Protein AF-A0A0L7MGT7-F1 (afdb_monomer)

pLDDT: mean 77.9, std 13.46, range [41.94, 92.94]

Foldseek 3Di:
DDDDDDDDLDDPQPQPDDDPPDDDDPPDWDWDAGPGNRDIDIGDDLVRPPVNVPDPPPCPPPPDDPPLDFDDPVVLVVDDLVQWADPDCQADDVPRPDHRSRSRVPDPPTDGHDDDPDD

Structure (mmCIF, N/CA/C/O backbone):
data_AF-A0A0L7MGT7-F1
#
_entry.id   AF-A0A0L7MGT7-F1
#
loop_
_atom_site.group_PDB
_atom_site.id
_atom_site.type_symbol
_atom_site.label_atom_id
_atom_site.label_alt_id
_atom_site.label_comp_id
_atom_site.label_asym_id
_atom_site.label_entity_id
_atom_site.label_seq_id
_atom_site.pdbx_PDB_ins_code
_atom_site.Cartn_x
_atom_site.Cartn_y
_atom_site.Cartn_z
_atom_site.occupancy
_atom_site.B_iso_or_equiv
_atom_site.auth_seq_id
_atom_site.auth_comp_id
_atom_site.auth_asym_id
_atom_site.auth_atom_id
_atom_site.pdbx_PDB_model_num
ATOM 1 N N . MET A 1 1 ? -15.448 -18.973 51.975 1.00 49.75 1 MET A N 1
ATOM 2 C CA . MET A 1 1 ? -15.358 -17.580 51.488 1.00 49.75 1 MET A CA 1
ATOM 3 C C . MET A 1 1 ? -15.084 -17.651 49.998 1.00 49.75 1 MET A C 1
ATOM 5 O O . MET A 1 1 ? -14.237 -18.449 49.618 1.00 49.75 1 MET A O 1
ATOM 9 N N . PHE A 1 2 ? -15.832 -16.918 49.176 1.00 67.12 2 PHE A N 1
ATOM 10 C CA . PHE A 1 2 ? -15.650 -16.893 47.721 1.00 67.12 2 PHE A CA 1
ATOM 11 C C . PHE A 1 2 ? -14.908 -15.610 47.330 1.00 67.12 2 PHE A C 1
ATOM 13 O O . PHE A 1 2 ? -15.105 -14.579 47.967 1.00 67.12 2 PHE A O 1
ATOM 20 N N . PHE A 1 3 ? -14.028 -15.705 46.336 1.00 71.38 3 PHE A 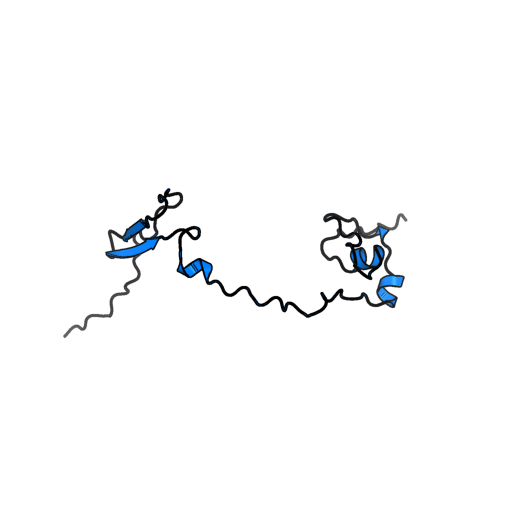N 1
ATOM 21 C CA . PHE A 1 3 ? -13.260 -14.592 45.775 1.00 71.38 3 PHE A CA 1
ATOM 22 C C . PHE A 1 3 ? -13.755 -14.340 44.348 1.00 71.38 3 PHE A C 1
ATOM 24 O O . PHE A 1 3 ? -13.961 -15.295 43.595 1.00 71.38 3 PHE A O 1
ATOM 31 N N . ASP A 1 4 ? -13.952 -13.072 43.993 1.00 78.25 4 ASP A N 1
ATOM 32 C CA . ASP A 1 4 ? -14.376 -12.670 42.655 1.00 78.25 4 ASP A CA 1
ATOM 33 C C . ASP A 1 4 ? -13.211 -12.772 41.666 1.00 78.25 4 ASP A C 1
ATOM 35 O O . ASP A 1 4 ? -12.179 -12.118 41.829 1.00 78.25 4 ASP A O 1
ATOM 39 N N . LEU A 1 5 ? -13.380 -13.573 40.610 1.00 72.44 5 LEU A N 1
ATOM 40 C CA . LEU A 1 5 ? -12.408 -13.628 39.521 1.00 72.44 5 LEU A CA 1
ATOM 41 C C . LEU A 1 5 ? -12.432 -12.321 38.710 1.00 72.44 5 LEU A C 1
ATOM 43 O O . LEU A 1 5 ? -13.499 -11.726 38.528 1.00 72.44 5 LEU A O 1
ATOM 47 N N . PRO A 1 6 ? -11.282 -11.881 38.165 1.00 69.38 6 PRO A N 1
ATOM 48 C CA . PRO A 1 6 ? -11.251 -10.763 37.234 1.00 69.38 6 PRO A CA 1
ATOM 49 C C . PRO A 1 6 ? -12.120 -11.098 36.019 1.00 69.38 6 PRO A C 1
AT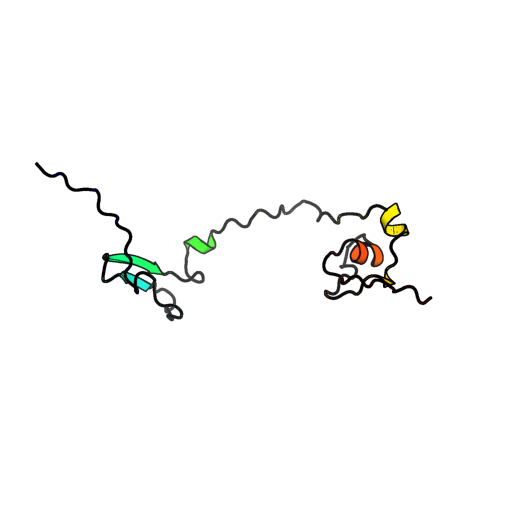OM 51 O O . PRO A 1 6 ? -11.797 -11.987 35.235 1.00 69.38 6 PRO A O 1
ATOM 54 N N . SER A 1 7 ? -13.246 -10.397 35.890 1.00 66.94 7 SER A N 1
ATOM 55 C CA . SER A 1 7 ? -14.147 -10.563 34.754 1.00 66.94 7 SER A CA 1
ATOM 56 C C . SER A 1 7 ? -13.465 -10.047 33.491 1.00 66.94 7 SER A C 1
ATOM 58 O O . SER A 1 7 ? -12.957 -8.918 33.465 1.00 66.94 7 SER A O 1
ATOM 60 N N . ASP A 1 8 ? -13.426 -10.888 32.462 1.00 67.00 8 ASP A N 1
ATOM 61 C CA . ASP A 1 8 ? -12.867 -10.532 31.168 1.00 67.00 8 ASP A CA 1
ATOM 62 C C . ASP A 1 8 ? -13.682 -9.365 30.584 1.00 67.00 8 ASP A C 1
ATOM 64 O O . ASP A 1 8 ? -14.902 -9.433 30.441 1.00 67.00 8 ASP A O 1
ATOM 68 N N . LYS A 1 9 ? -13.016 -8.239 30.309 1.00 68.75 9 LYS A N 1
ATOM 69 C CA . LYS A 1 9 ? -13.664 -7.015 29.802 1.00 68.75 9 LYS A CA 1
ATOM 70 C C . LYS A 1 9 ? -13.906 -7.076 28.292 1.00 68.75 9 LYS A C 1
ATOM 72 O O . LYS A 1 9 ? -14.276 -6.065 27.690 1.00 68.75 9 LYS A O 1
ATOM 77 N N . THR A 1 10 ? -13.667 -8.228 27.668 1.00 75.38 10 THR A N 1
ATOM 78 C CA . THR A 1 10 ? -13.932 -8.452 26.250 1.00 75.38 10 THR A CA 1
ATOM 79 C C . THR A 1 10 ? -15.434 -8.448 25.988 1.00 75.38 10 THR A C 1
ATOM 81 O O . THR A 1 10 ? -16.186 -9.358 26.326 1.00 75.38 10 THR A O 1
ATOM 84 N N . CYS A 1 11 ? -15.898 -7.359 25.384 1.00 77.88 11 CYS A N 1
ATOM 85 C CA . CYS A 1 11 ? -17.286 -7.231 24.988 1.00 77.88 11 CYS A CA 1
ATOM 86 C C . CYS A 1 11 ? -17.530 -7.970 23.673 1.00 77.88 11 CYS A C 1
ATOM 88 O O . CYS A 1 11 ? -16.898 -7.669 22.665 1.00 77.88 11 CYS A O 1
ATOM 90 N N . ILE A 1 12 ? -18.498 -8.884 23.683 1.00 82.06 12 ILE A N 1
ATOM 91 C CA . ILE A 1 12 ? -18.964 -9.620 22.500 1.00 82.06 12 ILE A CA 1
ATOM 92 C C . ILE A 1 12 ? -20.214 -8.992 21.858 1.00 82.06 12 ILE A C 1
ATOM 94 O O . ILE A 1 12 ? -20.898 -9.640 21.070 1.00 82.06 12 ILE A O 1
ATOM 98 N N . HIS A 1 13 ? -20.572 -7.755 22.228 1.00 80.00 13 HIS A N 1
ATOM 99 C CA . HIS A 1 13 ? -21.779 -7.110 21.708 1.00 80.00 13 HIS A CA 1
ATOM 100 C C . HIS A 1 13 ? -21.653 -6.878 20.188 1.00 80.00 13 HIS A C 1
ATOM 102 O O . HIS A 1 13 ? -20.633 -6.340 19.759 1.00 80.00 13 HIS A O 1
ATOM 108 N N . PRO A 1 14 ? -22.671 -7.203 19.368 1.00 81.38 14 PRO A N 1
ATOM 109 C CA . PRO A 1 14 ? -22.588 -7.073 17.908 1.00 81.38 14 PRO A CA 1
ATOM 110 C C . PRO A 1 14 ? -22.239 -5.656 17.426 1.00 81.38 14 PRO A C 1
ATOM 112 O O . PRO A 1 14 ? -21.484 -5.482 16.478 1.00 81.38 14 PRO A O 1
ATOM 115 N N . GLU A 1 15 ? -22.734 -4.632 18.124 1.00 82.75 15 GLU A N 1
ATOM 11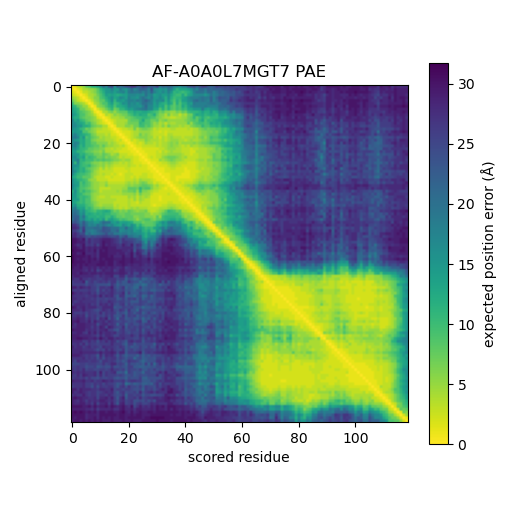6 C CA . GLU A 1 15 ? -22.467 -3.211 17.833 1.00 82.75 15 GLU A CA 1
ATOM 117 C C . GLU A 1 15 ? -21.234 -2.660 18.579 1.00 82.75 15 GLU A C 1
ATOM 119 O O . GLU A 1 15 ? -21.201 -1.505 19.010 1.00 82.75 15 GLU A O 1
ATOM 124 N N . HIS A 1 16 ? -20.209 -3.487 18.794 1.00 83.19 16 HIS A N 1
ATOM 125 C CA . HIS A 1 16 ? -18.967 -3.044 19.435 1.00 83.19 16 HIS A CA 1
ATOM 126 C C . HIS A 1 16 ? -18.121 -2.132 18.529 1.00 83.19 16 HIS A C 1
ATOM 128 O O . HIS A 1 16 ? -17.344 -1.304 19.021 1.00 83.19 16 HIS A O 1
ATOM 134 N N . ASP A 1 17 ? -18.264 -2.266 17.211 1.00 85.31 17 ASP A N 1
ATOM 135 C CA . ASP A 1 17 ? -17.581 -1.439 16.221 1.00 85.31 17 ASP A CA 1
ATOM 136 C C . ASP A 1 17 ? -18.489 -0.340 15.646 1.00 85.31 17 ASP A C 1
ATOM 138 O O . ASP A 1 17 ? -19.701 -0.534 15.542 1.00 85.31 17 ASP A O 1
ATOM 142 N N . PRO A 1 18 ? -17.921 0.830 15.289 1.00 86.81 18 PRO A N 1
ATOM 143 C CA . PRO A 1 18 ? -18.676 1.909 14.664 1.00 86.81 18 PRO A CA 1
ATOM 144 C C . PRO A 1 18 ? -19.272 1.486 13.309 1.00 86.81 18 PRO A C 1
ATOM 146 O O . PRO A 1 18 ? -18.611 0.759 12.561 1.00 86.81 18 PRO A O 1
ATOM 149 N N . PRO A 1 19 ? -20.455 2.000 12.924 1.00 88.19 19 PRO A N 1
ATOM 150 C CA . PRO A 1 19 ? -21.036 1.743 11.608 1.00 88.19 19 PRO A CA 1
ATOM 151 C C . PRO A 1 19 ? -20.124 2.185 10.455 1.00 88.19 19 PRO A C 1
ATOM 153 O O . PRO A 1 19 ? -19.590 3.298 10.443 1.00 88.19 19 PRO A O 1
ATOM 156 N N . THR A 1 20 ? -19.980 1.327 9.445 1.00 87.06 20 THR A N 1
ATOM 157 C CA . THR A 1 20 ? -19.230 1.634 8.219 1.00 87.06 20 THR A CA 1
ATOM 158 C C . THR A 1 20 ? -20.047 2.515 7.272 1.00 87.06 20 THR A C 1
ATOM 160 O O . THR A 1 20 ? -21.261 2.366 7.183 1.00 87.06 20 THR A O 1
ATOM 163 N N . GLY A 1 21 ? -19.392 3.404 6.518 1.00 84.94 21 GLY A N 1
ATOM 164 C CA . GLY A 1 21 ? -20.064 4.255 5.522 1.00 84.94 21 GLY A CA 1
ATOM 165 C C . GLY A 1 21 ? -20.780 5.484 6.096 1.00 84.94 21 GLY A C 1
ATOM 166 O O . GLY A 1 21 ? -21.505 6.165 5.376 1.00 84.94 21 GLY A O 1
ATOM 167 N N . LEU A 1 22 ? -20.569 5.798 7.377 1.00 87.12 22 LEU A N 1
ATOM 168 C CA . LEU A 1 22 ? -21.089 7.013 7.995 1.00 87.12 22 LEU A CA 1
ATOM 169 C C . LEU A 1 22 ? -20.434 8.263 7.381 1.00 87.12 22 LEU A C 1
ATOM 171 O O . LEU A 1 22 ? -19.217 8.445 7.460 1.00 87.12 22 LEU A O 1
ATOM 175 N N . TYR A 1 23 ? -21.244 9.161 6.819 1.00 87.81 23 TYR A N 1
ATOM 176 C CA . TYR A 1 23 ? -20.778 10.485 6.412 1.00 87.81 23 TYR A CA 1
ATOM 177 C C . TYR A 1 23 ? -20.583 11.376 7.645 1.00 87.81 23 TYR A C 1
ATOM 179 O O . TYR A 1 23 ? -21.548 11.727 8.325 1.00 87.81 23 TYR A O 1
ATOM 187 N N . ILE A 1 24 ? -19.333 11.760 7.921 1.00 88.81 24 ILE A N 1
ATOM 188 C CA . ILE A 1 24 ? -18.991 12.697 8.995 1.00 88.81 24 ILE A CA 1
ATOM 189 C C . ILE A 1 24 ? -18.659 14.060 8.361 1.00 88.81 24 ILE A C 1
ATOM 191 O O . ILE A 1 24 ? -17.661 14.150 7.638 1.00 88.81 24 ILE A O 1
ATOM 195 N N . PRO A 1 25 ? -19.466 15.112 8.609 1.00 85.88 25 PRO A N 1
ATOM 196 C CA . PRO A 1 25 ? -19.238 16.446 8.059 1.00 85.88 25 PRO A CA 1
ATOM 197 C C . PRO A 1 25 ? -17.849 17.014 8.398 1.00 85.88 25 PRO A C 1
ATOM 199 O O . PRO A 1 25 ? -17.271 16.668 9.435 1.00 85.88 25 PRO A O 1
ATOM 202 N N . PRO A 1 26 ? -17.312 17.931 7.572 1.00 81.81 26 PRO A N 1
ATOM 203 C CA . PRO A 1 26 ? -16.019 18.554 7.832 1.00 81.81 26 PRO A CA 1
ATOM 204 C C . PRO A 1 26 ? -16.009 19.283 9.184 1.00 81.81 26 PRO A C 1
ATOM 206 O O . PRO A 1 26 ? -16.962 19.969 9.550 1.00 81.81 26 PRO A O 1
ATOM 209 N N . GLY A 1 27 ? -14.920 19.124 9.940 1.00 82.62 27 GLY A N 1
ATOM 210 C CA . GLY A 1 27 ? -14.758 19.733 11.266 1.00 82.62 27 GLY A CA 1
ATOM 211 C C . GLY A 1 27 ? -15.541 19.050 12.395 1.00 82.62 27 GLY A C 1
ATOM 212 O O . GLY A 1 27 ? -15.515 19.533 13.527 1.00 82.62 27 GLY A O 1
ATOM 213 N N . LYS A 1 28 ? -16.229 17.936 12.122 1.00 85.00 28 LYS A N 1
ATOM 214 C CA . LYS A 1 28 ? -16.878 17.096 13.138 1.00 85.00 28 LYS A CA 1
ATOM 215 C C . LYS A 1 28 ? -16.174 15.744 13.229 1.00 85.00 28 LYS A C 1
ATOM 217 O O . LYS A 1 28 ? -15.606 15.282 12.251 1.00 85.00 28 LYS A O 1
ATOM 222 N N . GLY A 1 29 ? -16.227 15.126 14.405 1.00 88.19 29 GLY A N 1
ATOM 223 C CA . GLY A 1 29 ? -15.867 13.726 14.630 1.00 88.19 29 GLY A CA 1
ATOM 224 C C . GLY A 1 29 ? -17.101 12.944 15.071 1.00 88.19 29 GLY A C 1
ATOM 225 O O . GLY A 1 29 ? -18.080 13.540 15.530 1.00 88.19 29 GLY A O 1
ATOM 226 N N . TYR A 1 30 ? -17.065 11.624 14.933 1.00 90.81 30 TYR A N 1
ATOM 227 C CA . TYR A 1 30 ? -18.139 10.748 15.397 1.00 90.81 30 TYR A CA 1
ATOM 228 C C . TYR A 1 30 ? -17.693 9.977 16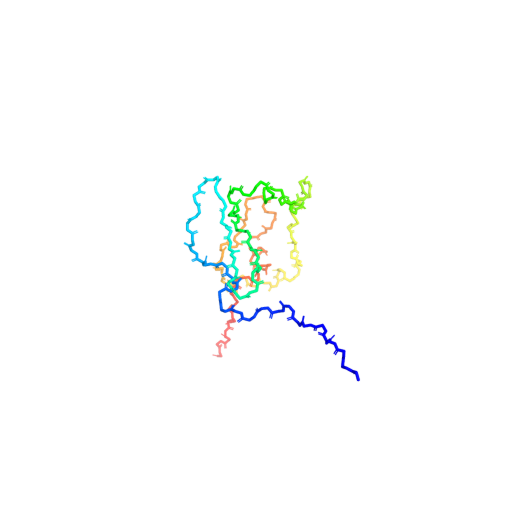.635 1.00 90.81 30 TYR A C 1
ATOM 230 O O . TYR A 1 30 ? -16.602 9.421 16.652 1.00 90.81 30 TYR A O 1
ATOM 238 N N . ARG A 1 31 ? -18.535 9.927 17.668 1.00 92.25 31 ARG A N 1
ATOM 239 C CA . ARG A 1 31 ? -18.276 9.147 18.879 1.00 92.25 31 ARG A CA 1
ATOM 240 C C . ARG A 1 31 ? -19.230 7.966 18.928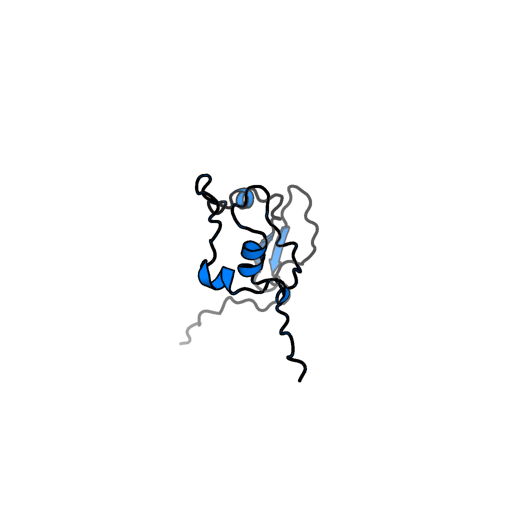 1.00 92.25 31 ARG A C 1
ATOM 242 O O . ARG A 1 31 ? -20.430 8.154 19.110 1.00 92.25 31 ARG A O 1
ATOM 249 N N . HIS A 1 32 ? -18.680 6.766 18.801 1.00 91.12 32 HIS A N 1
ATOM 250 C CA . HIS A 1 32 ? -19.412 5.517 18.973 1.00 91.12 32 HIS A CA 1
ATOM 251 C C . HIS A 1 32 ? -19.370 5.081 20.436 1.00 91.12 32 HIS A C 1
ATOM 253 O O . HIS A 1 32 ? -18.303 5.109 21.053 1.00 91.12 32 HIS A O 1
ATOM 259 N N . VAL A 1 33 ? -20.508 4.657 20.985 1.00 90.75 33 VAL A N 1
ATOM 260 C CA . VAL A 1 33 ? -20.603 4.095 22.339 1.00 90.75 33 VAL A CA 1
ATOM 261 C C . VAL A 1 33 ? -21.292 2.743 22.243 1.00 90.75 33 VAL A C 1
ATOM 263 O O . VAL A 1 33 ? -22.446 2.667 21.832 1.00 90.75 33 VAL A O 1
ATOM 266 N N . CYS A 1 34 ? -20.598 1.679 22.643 1.00 88.94 34 CYS A N 1
ATOM 267 C CA . CYS A 1 34 ? -21.193 0.346 22.669 1.00 88.94 34 CYS A CA 1
ATOM 268 C C . CYS A 1 34 ? -22.280 0.269 23.763 1.00 88.94 34 CYS A C 1
ATOM 270 O O . CYS A 1 34 ? -21.974 0.555 24.926 1.00 88.94 34 CYS A O 1
ATOM 272 N N . PRO A 1 35 ? -23.515 -0.167 23.458 1.00 86.44 35 PRO A N 1
ATOM 273 C CA . PRO A 1 35 ? -24.587 -0.258 24.453 1.00 86.44 35 PRO A CA 1
ATOM 274 C C . PRO A 1 35 ? -24.345 -1.358 25.503 1.00 86.44 35 PRO A C 1
ATOM 276 O O . PRO A 1 35 ? -24.839 -1.247 26.622 1.00 86.44 35 PRO A O 1
ATOM 279 N N . GLY A 1 36 ? -23.549 -2.387 25.180 1.00 83.94 36 GLY A N 1
ATOM 280 C CA . GLY A 1 36 ? -23.213 -3.479 26.099 1.00 83.94 36 GLY A CA 1
ATOM 281 C C . GLY A 1 36 ? -22.125 -3.116 27.116 1.00 83.94 36 GLY A C 1
ATOM 282 O O . GLY A 1 36 ? -22.351 -3.168 28.322 1.00 83.94 36 GLY A O 1
ATOM 283 N N . CYS A 1 37 ? -20.931 -2.741 26.646 1.00 85.75 37 CYS A N 1
ATOM 284 C CA . CYS A 1 37 ? -19.775 -2.480 27.519 1.00 85.75 37 CYS A CA 1
ATOM 285 C C . CYS A 1 37 ? -19.517 -1.006 27.830 1.00 85.75 37 CYS A C 1
ATOM 287 O O . CYS A 1 37 ? -18.645 -0.711 28.646 1.00 85.75 37 CYS A O 1
ATOM 289 N N . LYS A 1 38 ? -20.233 -0.078 27.182 1.00 85.12 38 LYS A N 1
ATOM 290 C CA . LYS A 1 38 ? -20.016 1.375 27.300 1.00 85.12 38 LYS A CA 1
ATOM 291 C C . LYS A 1 38 ? -18.626 1.838 26.845 1.00 85.12 38 LYS A C 1
ATOM 293 O O . LYS A 1 38 ? -18.234 2.967 27.130 1.00 85.12 38 LYS A O 1
ATOM 298 N N . THR A 1 39 ? -17.885 1.002 26.115 1.00 86.06 39 THR A N 1
ATOM 299 C CA . THR A 1 39 ? -16.628 1.406 25.479 1.00 86.06 39 THR A CA 1
ATOM 300 C C . THR A 1 39 ? -16.903 2.501 24.457 1.00 86.06 39 THR A C 1
ATOM 302 O O . THR A 1 39 ? -17.799 2.374 23.620 1.00 86.06 39 THR A O 1
ATOM 305 N N . VAL A 1 40 ? -16.109 3.568 24.533 1.00 89.25 40 VAL A N 1
ATOM 306 C CA . VAL A 1 40 ? -16.193 4.732 23.652 1.00 89.25 40 VAL A CA 1
ATOM 307 C C . VAL A 1 40 ? -15.101 4.633 22.590 1.00 89.25 40 VAL A C 1
ATOM 309 O O . VAL A 1 40 ? -13.932 4.447 22.927 1.00 89.25 40 VAL A O 1
ATOM 312 N N . LYS A 1 41 ? -15.474 4.759 21.314 1.00 87.94 41 LYS A N 1
ATOM 313 C CA . LYS A 1 41 ? -14.550 4.823 20.171 1.00 87.94 41 LYS A CA 1
ATOM 314 C C . LYS A 1 41 ? -14.791 6.121 19.401 1.00 87.94 41 LYS A C 1
ATOM 316 O O . LYS A 1 41 ? -15.870 6.315 18.843 1.00 87.94 41 LYS A O 1
ATOM 321 N N . ASP A 1 42 ? -13.792 6.999 19.355 1.00 89.75 42 ASP A N 1
ATOM 322 C CA . ASP A 1 42 ? -13.846 8.227 18.558 1.00 89.75 42 ASP A CA 1
ATOM 323 C C . ASP A 1 42 ? -13.343 7.956 17.126 1.00 89.75 42 ASP A C 1
ATOM 325 O O . ASP A 1 42 ? -12.240 7.454 16.910 1.00 89.75 42 ASP A O 1
ATOM 329 N N . VAL A 1 43 ? -14.162 8.296 16.133 1.00 88.38 43 VAL A N 1
ATOM 330 C CA . VAL A 1 43 ? -13.896 8.140 14.701 1.00 88.38 43 VAL A CA 1
ATOM 331 C C . VAL A 1 43 ? -13.634 9.517 14.096 1.00 88.38 43 VAL A C 1
ATOM 333 O O . VAL A 1 43 ? -14.517 10.377 14.042 1.00 88.38 43 VAL A O 1
ATOM 336 N N . ILE A 1 44 ? -12.400 9.710 13.631 1.00 85.31 44 ILE A N 1
ATOM 337 C CA . ILE A 1 44 ? -11.905 10.941 13.007 1.00 85.31 44 ILE A CA 1
ATOM 338 C C . ILE A 1 44 ? -11.328 10.571 11.635 1.00 85.31 44 ILE A C 1
ATOM 340 O O . ILE A 1 44 ? -10.220 10.033 11.570 1.00 85.31 44 ILE A O 1
ATOM 344 N N . PRO A 1 45 ? -12.065 10.793 10.535 1.00 73.50 45 PRO A N 1
ATOM 345 C CA . PRO A 1 45 ? -11.544 10.618 9.201 1.00 73.50 45 PRO A CA 1
ATOM 346 C C . PRO A 1 45 ? -10.193 11.274 8.924 1.00 73.50 45 PRO A C 1
ATOM 348 O O . PRO A 1 45 ? -9.906 12.390 9.377 1.00 73.50 45 PRO A O 1
ATOM 351 N N . PRO A 1 46 ? -9.363 10.580 8.130 1.00 71.75 46 PRO A N 1
ATOM 352 C CA . PRO A 1 46 ? -7.978 10.956 7.903 1.00 71.75 46 PRO A CA 1
ATOM 353 C C . PRO A 1 46 ? -7.810 12.325 7.266 1.00 71.75 46 PRO A C 1
ATOM 355 O O . PRO A 1 46 ? -6.856 13.032 7.582 1.00 71.75 46 PRO A O 1
ATOM 358 N N . GLN A 1 47 ? -8.766 12.748 6.441 1.00 68.00 47 GLN A N 1
ATOM 359 C CA . GLN A 1 47 ? -8.743 14.056 5.792 1.00 68.00 47 GLN A CA 1
ATOM 360 C C . GLN A 1 47 ? -8.749 15.243 6.775 1.00 68.00 47 GLN A C 1
ATOM 362 O O . GLN A 1 47 ? -8.281 16.326 6.419 1.00 68.00 47 GLN A O 1
ATOM 367 N N . TYR A 1 48 ? -9.241 15.059 8.005 1.00 68.56 48 TYR A N 1
ATOM 368 C CA . TYR A 1 48 ? -9.314 16.117 9.018 1.00 68.56 48 TYR A CA 1
ATOM 369 C C . TYR A 1 48 ? -8.579 15.790 10.324 1.00 68.56 48 TYR A C 1
ATOM 371 O O . TYR A 1 48 ? -8.554 16.619 11.234 1.00 68.56 48 TYR A O 1
ATOM 379 N N . SER A 1 49 ? -7.952 14.617 10.432 1.00 65.81 49 SER A N 1
ATOM 380 C CA . SER A 1 49 ? -7.106 14.291 11.579 1.00 65.81 49 SER A CA 1
ATOM 381 C C . SER A 1 49 ? -5.816 15.115 11.532 1.00 65.81 49 SER A C 1
ATOM 383 O O . SER A 1 49 ? -4.931 14.875 10.708 1.00 65.81 49 SER A O 1
ATOM 385 N N . LEU A 1 50 ? -5.689 16.085 12.444 1.00 62.91 50 LEU A N 1
ATOM 386 C CA . LEU A 1 50 ? -4.456 16.864 12.623 1.00 62.91 50 LEU A CA 1
ATOM 387 C C . LEU A 1 50 ? -3.255 15.956 12.948 1.00 62.91 50 LEU A C 1
ATOM 389 O O . LEU A 1 50 ? -2.139 16.242 12.530 1.00 62.91 50 LEU A O 1
ATOM 393 N N . THR A 1 51 ? -3.493 14.831 13.628 1.00 58.53 51 THR A N 1
ATOM 394 C CA . THR A 1 51 ? -2.468 13.859 14.036 1.00 58.53 51 THR A CA 1
ATOM 395 C C . THR A 1 51 ? -2.013 12.954 12.887 1.00 58.53 51 THR A C 1
ATOM 397 O O . THR A 1 51 ? -0.842 12.597 12.820 1.00 58.53 51 THR A O 1
ATOM 400 N N . GLN A 1 52 ? -2.893 12.592 11.945 1.00 57.25 52 GLN A N 1
ATOM 401 C CA . GLN A 1 52 ? -2.521 11.712 10.822 1.00 57.25 52 GLN A CA 1
ATOM 402 C C . GLN A 1 52 ? -1.804 12.439 9.678 1.00 57.25 52 GLN A C 1
ATOM 404 O O . GLN A 1 52 ? -1.168 11.779 8.855 1.00 57.25 52 GLN A O 1
ATOM 409 N N . ARG A 1 53 ? -1.823 13.782 9.656 1.00 55.69 53 ARG A N 1
ATOM 410 C CA . ARG A 1 53 ? -0.911 14.576 8.810 1.00 55.69 53 ARG A CA 1
ATOM 411 C C . ARG A 1 53 ? 0.560 14.371 9.188 1.00 55.69 53 ARG A C 1
ATOM 413 O O . ARG A 1 53 ? 1.422 14.556 8.342 1.00 55.69 53 ARG A O 1
ATOM 420 N N . ALA A 1 54 ? 0.837 13.944 10.421 1.00 55.53 54 ALA A N 1
ATOM 421 C CA . ALA A 1 54 ? 2.179 13.694 10.936 1.00 55.53 54 ALA A CA 1
ATOM 422 C C . ALA A 1 54 ? 2.618 12.225 10.794 1.00 55.53 54 ALA A C 1
ATOM 424 O O . ALA A 1 54 ? 3.366 11.724 11.635 1.00 55.53 54 ALA A O 1
ATOM 425 N N . LYS A 1 55 ? 2.171 11.498 9.756 1.00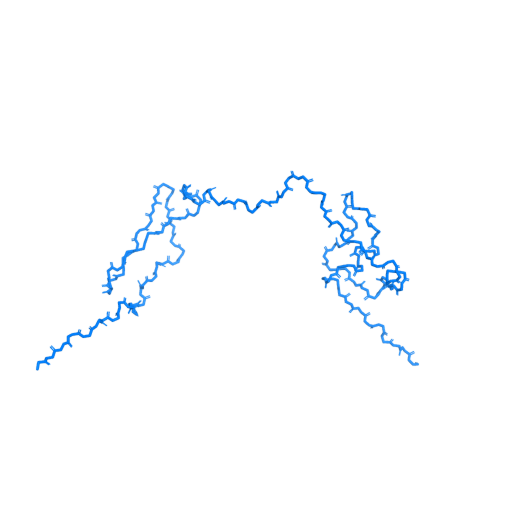 53.00 55 LYS A N 1
ATOM 426 C CA . LYS A 1 55 ? 2.859 10.243 9.424 1.00 53.00 55 LYS A CA 1
ATOM 427 C C . LYS A 1 55 ? 4.310 10.601 9.087 1.00 53.00 55 LYS A C 1
ATOM 429 O O . LYS A 1 55 ? 4.499 11.407 8.175 1.00 53.00 55 LYS A O 1
ATOM 434 N N . PRO A 1 56 ? 5.320 10.023 9.764 1.00 46.62 56 PRO A N 1
ATOM 435 C CA . PRO A 1 56 ? 6.672 10.105 9.253 1.00 46.62 56 PRO A CA 1
ATOM 436 C C . PRO A 1 56 ? 6.614 9.472 7.867 1.00 46.62 56 PRO A C 1
ATOM 438 O O . PRO A 1 56 ? 6.256 8.297 7.720 1.00 46.62 56 PRO A O 1
ATOM 441 N N . GLN A 1 57 ? 6.874 10.267 6.831 1.00 50.91 57 GLN A N 1
ATOM 442 C CA . GLN A 1 57 ? 7.252 9.687 5.557 1.00 50.91 57 GLN A CA 1
ATOM 443 C C . GLN A 1 57 ? 8.417 8.764 5.901 1.00 50.91 57 GLN A C 1
ATOM 445 O O . GLN A 1 57 ? 9.379 9.212 6.525 1.00 50.91 57 GLN A O 1
ATOM 450 N N . LYS A 1 58 ? 8.302 7.463 5.597 1.00 49.75 58 LYS A N 1
ATOM 451 C CA . LYS A 1 58 ? 9.502 6.629 5.553 1.00 49.75 58 LYS A CA 1
ATOM 452 C C . LYS A 1 58 ? 10.480 7.413 4.700 1.00 49.75 58 LYS A C 1
ATOM 454 O O . LYS A 1 58 ? 10.133 7.761 3.573 1.00 49.75 58 LYS A O 1
ATOM 459 N N . GLU A 1 59 ? 11.605 7.754 5.303 1.00 53.03 59 GLU A N 1
ATOM 460 C CA . GLU A 1 59 ? 12.684 8.506 4.699 1.00 53.03 59 GLU A CA 1
ATOM 461 C C . GLU A 1 59 ? 13.142 7.721 3.470 1.00 53.03 59 GLU A C 1
ATOM 463 O O . GLU A 1 59 ? 13.936 6.790 3.545 1.00 53.03 59 GLU A O 1
ATOM 468 N N . GLN A 1 60 ? 12.526 8.017 2.329 1.00 54.53 60 GLN A N 1
ATOM 469 C CA . GLN A 1 60 ? 13.166 7.826 1.049 1.00 54.53 60 GLN A CA 1
ATOM 470 C C . GLN A 1 60 ? 14.274 8.863 1.082 1.00 54.53 60 GLN A C 1
ATOM 472 O O . GLN A 1 60 ? 13.993 10.063 1.044 1.00 54.53 60 GLN A O 1
ATOM 477 N N . SER A 1 61 ? 15.500 8.398 1.318 1.00 54.31 61 SER A N 1
ATOM 478 C CA . SER A 1 61 ? 16.677 9.244 1.374 1.00 54.31 61 SER A CA 1
ATOM 479 C C . SER A 1 61 ? 16.732 10.051 0.082 1.00 54.31 61 SER A C 1
ATOM 481 O O . SER A 1 61 ? 16.974 9.536 -1.009 1.00 54.31 61 SER A O 1
ATOM 483 N N . ASN A 1 62 ? 16.437 11.344 0.196 1.00 56.09 62 ASN A N 1
ATOM 484 C CA . ASN A 1 62 ? 16.658 12.298 -0.875 1.00 56.09 62 ASN A CA 1
ATOM 485 C C . ASN A 1 62 ? 18.176 12.455 -1.012 1.00 56.09 62 ASN A C 1
ATOM 487 O O . ASN A 1 62 ? 18.766 13.331 -0.385 1.00 56.09 62 ASN A O 1
ATOM 491 N N . GLY A 1 63 ? 18.815 11.560 -1.763 1.00 53.59 63 GLY A N 1
ATOM 492 C CA . GLY A 1 63 ? 20.257 11.621 -1.991 1.00 53.59 63 GLY A CA 1
ATOM 493 C C . GLY A 1 63 ? 20.900 10.338 -2.501 1.00 53.59 63 GLY A C 1
ATOM 494 O O . GLY A 1 63 ? 21.946 10.426 -3.139 1.00 53.59 63 GLY A O 1
ATOM 495 N N . ASP A 1 64 ? 20.291 9.170 -2.288 1.00 53.72 64 ASP A N 1
ATOM 496 C CA . ASP A 1 64 ? 20.848 7.934 -2.834 1.00 53.72 64 ASP A CA 1
ATOM 497 C C . ASP A 1 64 ? 20.404 7.759 -4.293 1.00 53.72 64 ASP A C 1
ATOM 499 O O . ASP A 1 64 ? 19.208 7.874 -4.591 1.00 53.72 64 ASP A O 1
ATOM 503 N N . PRO A 1 65 ? 21.328 7.490 -5.235 1.00 64.38 65 PRO A N 1
ATOM 504 C CA . PRO A 1 65 ? 20.937 7.137 -6.588 1.00 64.38 65 PRO A CA 1
ATOM 505 C C . PRO A 1 65 ? 20.026 5.914 -6.517 1.00 64.38 65 PRO A C 1
ATOM 507 O O . PRO A 1 65 ? 20.374 4.927 -5.869 1.00 64.38 65 PRO A O 1
ATOM 510 N N . VAL A 1 66 ? 18.863 5.988 -7.178 1.00 64.25 66 VAL A N 1
ATOM 511 C CA . VAL A 1 66 ? 17.949 4.848 -7.318 1.00 64.25 66 VAL A CA 1
ATOM 512 C C . VAL A 1 66 ? 18.799 3.654 -7.750 1.00 64.25 66 VAL A C 1
ATOM 514 O O . VAL A 1 66 ? 19.412 3.720 -8.821 1.00 64.25 66 VAL A O 1
ATOM 517 N N . PRO A 1 67 ? 18.918 2.595 -6.928 1.00 72.19 67 PRO A N 1
ATOM 518 C CA . PRO A 1 67 ? 19.723 1.456 -7.303 1.00 72.19 67 PRO A CA 1
ATOM 519 C C . PRO A 1 67 ? 19.015 0.818 -8.488 1.00 72.19 67 PRO A C 1
ATOM 521 O O . PRO A 1 67 ? 17.946 0.233 -8.342 1.00 72.19 67 PRO A O 1
ATOM 524 N N . TRP A 1 68 ? 19.586 0.985 -9.675 1.00 76.69 68 TRP A N 1
ATOM 525 C CA . TRP A 1 68 ? 19.218 0.226 -10.857 1.00 76.69 68 TRP A CA 1
ATOM 526 C C . TRP A 1 68 ? 19.980 -1.096 -10.763 1.00 76.69 68 TRP A C 1
ATOM 528 O O . TRP A 1 68 ? 21.143 -1.136 -11.181 1.00 76.69 68 TRP A O 1
ATOM 538 N N . PRO A 1 69 ? 19.408 -2.161 -10.154 1.00 83.00 69 PRO A N 1
ATOM 539 C CA . PRO A 1 69 ? 20.119 -3.420 -10.021 1.00 83.00 69 PRO A CA 1
ATOM 540 C C . PRO A 1 69 ? 20.518 -3.887 -11.416 1.00 83.00 69 PRO A C 1
ATOM 542 O O . PRO A 1 69 ? 19.701 -3.904 -12.340 1.00 83.00 69 PRO A O 1
ATOM 545 N N . ARG A 1 70 ? 21.798 -4.206 -11.566 1.00 89.56 70 ARG A N 1
ATOM 546 C CA . ARG A 1 70 ? 22.365 -4.707 -12.813 1.00 89.56 70 ARG A CA 1
ATOM 547 C C . ARG A 1 70 ? 22.181 -6.215 -12.854 1.00 89.56 70 ARG A C 1
ATOM 549 O O . ARG A 1 70 ? 22.347 -6.885 -11.833 1.00 89.56 70 ARG A O 1
ATOM 556 N N . ALA A 1 71 ? 21.839 -6.742 -14.021 1.00 89.31 71 ALA A N 1
ATOM 557 C CA . ALA A 1 71 ? 21.816 -8.184 -14.213 1.00 89.31 71 ALA A CA 1
ATOM 558 C C . ALA A 1 71 ? 23.244 -8.746 -14.237 1.00 89.31 71 ALA A C 1
ATOM 560 O O . ALA A 1 71 ? 24.189 -8.053 -14.620 1.00 89.31 71 ALA A O 1
ATOM 561 N N . ASP A 1 72 ? 23.390 -10.024 -13.885 1.00 91.69 72 ASP A N 1
ATOM 562 C CA . ASP A 1 72 ? 24.621 -10.753 -14.179 1.00 91.69 72 ASP A CA 1
ATOM 563 C C . ASP A 1 72 ? 24.849 -10.769 -15.707 1.00 91.69 72 ASP A C 1
ATOM 565 O O . ASP A 1 72 ? 23.969 -11.231 -16.443 1.00 91.69 72 ASP A O 1
ATOM 569 N N . PRO A 1 73 ? 25.997 -10.279 -16.218 1.00 91.00 73 PRO A N 1
ATOM 570 C CA . PRO A 1 73 ? 26.223 -10.139 -17.656 1.00 91.00 73 PRO A CA 1
ATOM 571 C C . PRO A 1 73 ? 26.135 -11.463 -18.415 1.00 91.00 73 PRO A C 1
ATOM 573 O O . PRO A 1 73 ? 25.693 -11.496 -19.563 1.00 91.00 73 PRO A O 1
ATOM 576 N N . LYS A 1 74 ? 26.544 -12.565 -17.778 1.00 92.94 74 LYS A N 1
ATOM 577 C CA . LYS A 1 74 ? 26.539 -13.891 -18.396 1.00 92.94 74 LYS A CA 1
ATOM 578 C C . LYS A 1 74 ? 25.118 -14.445 -18.491 1.00 92.94 74 LYS A C 1
ATOM 580 O O . LYS A 1 74 ? 24.741 -14.951 -19.546 1.00 92.94 74 LYS A O 1
ATOM 585 N N . ALA A 1 75 ? 24.324 -14.315 -17.430 1.00 89.88 75 ALA A N 1
ATOM 586 C CA . ALA A 1 75 ? 22.912 -14.690 -17.445 1.00 89.88 75 ALA A CA 1
ATOM 587 C C . ALA A 1 75 ? 22.101 -13.831 -18.429 1.00 89.88 75 ALA A C 1
ATOM 589 O O . ALA A 1 75 ? 21.252 -14.363 -19.143 1.00 89.88 75 ALA A O 1
ATOM 590 N N . LEU A 1 76 ? 22.406 -12.532 -18.520 1.00 90.75 76 LEU A N 1
ATOM 591 C CA . LEU A 1 76 ? 21.785 -11.631 -19.490 1.00 90.75 76 LEU A CA 1
ATOM 592 C C . LEU A 1 76 ? 22.138 -12.007 -20.937 1.00 90.75 76 LEU A C 1
ATOM 594 O O . LEU A 1 76 ? 21.263 -11.988 -21.795 1.00 90.75 76 LEU A O 1
ATOM 598 N N . ALA A 1 77 ? 23.388 -12.386 -21.215 1.00 91.19 77 ALA A N 1
ATOM 599 C CA . ALA A 1 77 ? 23.795 -12.847 -22.544 1.00 91.19 77 ALA A CA 1
ATOM 600 C C . ALA A 1 77 ? 23.124 -14.174 -22.951 1.00 91.19 77 ALA A C 1
ATOM 602 O O . ALA A 1 77 ? 22.912 -14.418 -24.135 1.00 91.19 77 ALA A O 1
ATOM 603 N N . ALA A 1 78 ? 22.784 -15.024 -21.977 1.00 90.94 78 ALA A N 1
ATOM 604 C CA . ALA A 1 78 ? 22.075 -16.285 -22.199 1.00 90.94 78 ALA A CA 1
ATOM 605 C C . ALA A 1 78 ? 20.541 -16.133 -22.263 1.00 90.94 78 ALA A C 1
ATOM 607 O O . ALA A 1 78 ? 19.841 -17.095 -22.582 1.00 90.94 78 ALA A O 1
ATOM 608 N N . PHE A 1 79 ? 20.002 -14.958 -21.933 1.00 89.00 79 PHE A N 1
ATOM 609 C CA . PHE A 1 79 ? 18.565 -14.717 -21.885 1.00 89.00 79 PHE A CA 1
ATOM 610 C C . PHE A 1 79 ? 17.976 -14.527 -23.292 1.00 89.00 79 PHE A C 1
ATOM 612 O O . PHE A 1 79 ? 18.340 -13.591 -23.998 1.00 89.00 79 PHE A O 1
ATOM 619 N N . ASP A 1 80 ? 17.010 -15.372 -23.676 1.00 89.50 80 ASP A N 1
ATOM 620 C CA . ASP A 1 80 ? 16.184 -15.161 -24.875 1.00 89.50 80 ASP A CA 1
ATOM 621 C C . ASP A 1 80 ? 14.999 -14.234 -24.526 1.00 89.50 80 ASP A C 1
ATOM 623 O O . ASP A 1 80 ? 14.051 -14.680 -23.864 1.00 89.50 80 ASP A O 1
ATOM 627 N N . PRO A 1 81 ? 14.980 -12.964 -24.979 1.00 87.06 81 PRO A N 1
ATOM 628 C CA . PRO A 1 81 ? 13.891 -12.040 -24.685 1.00 87.06 81 PRO A CA 1
ATOM 629 C C . PRO A 1 81 ? 12.547 -12.483 -25.271 1.00 87.06 81 PRO A C 1
ATOM 631 O O . PRO A 1 81 ? 11.517 -11.995 -24.799 1.00 87.06 81 PRO A O 1
ATOM 634 N N . ALA A 1 82 ? 12.511 -13.399 -26.246 1.00 86.56 82 ALA A N 1
ATOM 635 C CA . ALA A 1 82 ? 11.265 -13.960 -26.767 1.00 86.56 82 ALA A CA 1
ATOM 636 C C . ALA A 1 82 ? 10.580 -14.914 -25.770 1.00 86.56 82 ALA A C 1
ATOM 638 O O . ALA A 1 82 ? 9.380 -15.145 -25.879 1.00 86.56 82 ALA A O 1
ATOM 639 N N . THR A 1 83 ? 11.311 -15.429 -24.774 1.00 87.31 83 THR A N 1
ATOM 640 C CA . THR A 1 83 ? 10.748 -16.291 -23.714 1.00 87.31 83 THR A CA 1
ATOM 641 C C . THR A 1 83 ? 9.999 -15.509 -22.642 1.00 87.31 83 THR A C 1
ATOM 643 O O . THR A 1 83 ? 9.401 -16.109 -21.756 1.00 87.31 83 THR A O 1
ATOM 646 N N . LYS A 1 84 ? 10.001 -14.172 -22.697 1.00 87.50 84 LYS A N 1
ATOM 647 C CA . LYS A 1 84 ? 9.197 -13.330 -21.810 1.00 87.50 84 LYS A CA 1
ATOM 648 C C . LYS A 1 84 ? 8.216 -12.472 -22.602 1.00 87.50 84 LYS A C 1
ATOM 650 O O . LYS A 1 84 ? 8.593 -11.847 -23.592 1.00 87.50 84 LYS A O 1
ATOM 655 N N . VAL A 1 85 ? 6.986 -12.338 -22.119 1.00 86.81 85 VAL A N 1
ATOM 656 C CA . VAL A 1 85 ? 6.004 -11.366 -22.623 1.00 86.81 85 VAL A CA 1
ATOM 657 C C . VAL A 1 85 ? 5.754 -10.313 -21.556 1.00 86.81 85 VAL A C 1
ATOM 659 O O . VAL A 1 85 ? 5.527 -10.616 -20.385 1.00 86.81 85 VAL A O 1
ATOM 662 N N . CYS A 1 86 ? 5.854 -9.052 -21.967 1.00 84.31 86 CYS A N 1
ATOM 663 C CA . CYS A 1 86 ? 5.694 -7.921 -21.074 1.00 84.31 86 CYS A CA 1
ATOM 664 C C . CYS A 1 86 ? 4.208 -7.640 -20.831 1.00 84.31 86 CYS A C 1
ATOM 666 O O . CYS A 1 86 ? 3.468 -7.386 -21.775 1.00 84.31 86 CYS A O 1
ATOM 668 N N . SER A 1 87 ? 3.791 -7.656 -19.567 1.00 82.06 87 SER A N 1
ATOM 669 C CA . SER A 1 87 ? 2.417 -7.360 -19.136 1.00 82.06 87 SER A CA 1
ATOM 670 C C . SER A 1 87 ? 2.278 -5.993 -18.451 1.00 82.06 87 SER A C 1
ATOM 672 O O . SER A 1 87 ? 1.164 -5.528 -18.243 1.00 82.06 87 SER A O 1
ATOM 674 N N . HIS A 1 88 ? 3.395 -5.335 -18.113 1.00 78.62 88 HIS A N 1
ATOM 675 C CA . HIS A 1 88 ? 3.426 -4.132 -17.268 1.00 78.62 88 HIS A CA 1
ATOM 676 C C . HIS A 1 88 ? 4.272 -2.985 -17.853 1.00 78.62 88 HIS A C 1
ATOM 678 O O . HIS A 1 88 ? 4.742 -2.130 -17.109 1.00 78.62 88 HIS A O 1
ATOM 684 N N . ASN A 1 89 ? 4.492 -2.960 -19.173 1.00 82.44 89 ASN A N 1
ATOM 685 C CA . ASN A 1 89 ? 5.294 -1.928 -19.851 1.00 82.44 89 ASN A CA 1
ATOM 686 C C . ASN A 1 89 ? 6.716 -1.759 -19.263 1.00 82.44 89 ASN A C 1
ATOM 688 O O . ASN A 1 89 ? 7.188 -0.660 -18.993 1.00 82.44 89 ASN A O 1
ATOM 692 N N . CYS A 1 90 ? 7.407 -2.876 -19.051 1.00 78.38 90 CYS A N 1
ATOM 693 C CA . CYS A 1 90 ? 8.731 -2.985 -18.432 1.00 78.38 90 CYS A CA 1
ATOM 694 C C . CYS A 1 90 ? 9.890 -2.504 -19.327 1.00 78.38 90 CYS A C 1
ATOM 696 O O . CYS A 1 90 ? 11.021 -2.951 -19.137 1.00 78.38 90 CYS A O 1
ATOM 698 N N . GLY A 1 91 ? 9.608 -1.666 -20.330 1.00 79.50 91 GLY A N 1
ATOM 699 C CA . GLY A 1 91 ? 10.625 -1.045 -21.173 1.00 79.50 91 GLY A CA 1
ATOM 700 C C . GLY A 1 91 ? 11.554 -0.128 -20.373 1.00 79.50 91 GLY A C 1
ATOM 701 O O . GLY A 1 91 ? 11.371 0.092 -19.174 1.00 79.50 91 GLY A O 1
ATOM 702 N N . GLN A 1 92 ? 12.577 0.400 -21.040 1.00 85.62 92 GLN A N 1
ATOM 703 C CA . GLN A 1 92 ? 13.539 1.305 -20.416 1.00 85.62 92 GLN A CA 1
ATOM 704 C C . GLN A 1 92 ? 12.848 2.610 -19.983 1.00 85.62 92 GLN A C 1
ATOM 706 O O . GLN A 1 92 ? 12.201 3.281 -20.788 1.00 85.62 92 GLN A O 1
ATOM 711 N N . ALA A 1 93 ? 12.979 2.976 -18.705 1.00 83.69 93 ALA A N 1
ATOM 712 C CA . ALA A 1 93 ? 12.529 4.275 -18.214 1.00 83.69 93 ALA A CA 1
ATOM 713 C C . ALA A 1 93 ? 13.505 5.385 -18.642 1.00 83.69 93 ALA A C 1
ATOM 715 O O . ALA A 1 93 ? 14.678 5.137 -18.921 1.00 83.69 93 ALA A O 1
ATOM 716 N N . VAL A 1 94 ? 13.041 6.636 -18.657 1.00 84.12 94 VAL A N 1
ATOM 717 C CA . VAL A 1 94 ? 13.909 7.786 -18.951 1.00 84.12 94 VAL A CA 1
ATOM 718 C C . VAL A 1 94 ? 15.035 7.858 -17.914 1.00 84.12 94 VAL A C 1
ATOM 720 O O . VAL A 1 94 ? 14.772 7.952 -16.718 1.00 84.12 94 VAL A O 1
ATOM 723 N N . GLY A 1 95 ? 16.287 7.816 -18.380 1.00 82.19 95 GLY A N 1
ATOM 724 C CA . GLY A 1 95 ? 17.478 7.850 -17.522 1.00 82.19 95 GLY A CA 1
ATOM 725 C C . GLY A 1 95 ? 17.876 6.506 -16.900 1.00 82.19 95 GLY A C 1
ATOM 726 O O . GLY A 1 95 ? 18.837 6.468 -16.135 1.00 82.19 95 GLY A O 1
ATOM 727 N N . ASP A 1 96 ? 17.184 5.409 -17.224 1.00 85.75 96 ASP 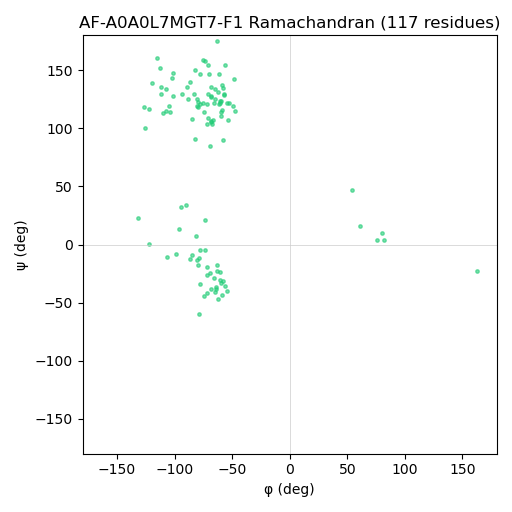A N 1
ATOM 728 C CA . ASP A 1 96 ? 17.593 4.062 -16.819 1.00 85.75 96 ASP A CA 1
ATOM 729 C C . ASP A 1 96 ? 18.834 3.635 -17.629 1.00 85.75 96 ASP A C 1
ATOM 731 O O . ASP A 1 96 ? 18.764 3.588 -18.856 1.00 85.75 96 ASP A O 1
ATOM 735 N N . PRO A 1 97 ? 19.979 3.319 -17.001 1.00 87.38 97 PRO A N 1
ATOM 736 C CA . PRO A 1 97 ? 21.185 2.901 -17.717 1.00 87.38 97 PRO A CA 1
ATOM 737 C C . PRO A 1 97 ? 21.106 1.468 -18.281 1.00 87.38 97 PRO A C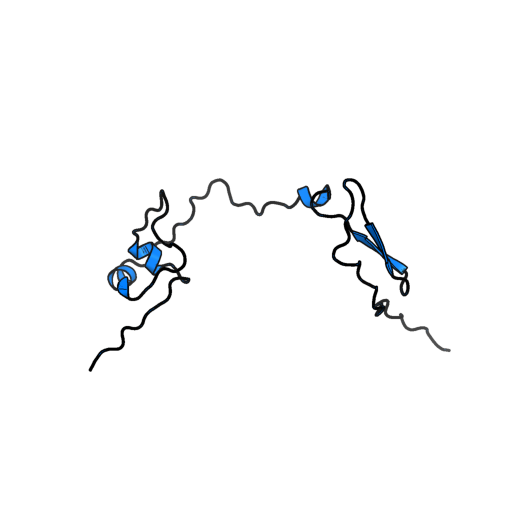 1
ATOM 739 O O . PRO A 1 97 ? 22.049 1.019 -18.934 1.00 87.38 97 PRO A O 1
ATOM 742 N N . ARG A 1 98 ? 20.035 0.711 -18.000 1.00 89.81 98 ARG A N 1
ATOM 743 C CA . ARG A 1 98 ? 19.842 -0.672 -18.465 1.00 89.81 98 ARG A CA 1
ATOM 744 C C . ARG A 1 98 ? 19.301 -0.736 -19.887 1.00 89.81 98 ARG A C 1
ATOM 746 O O . ARG A 1 98 ? 18.537 0.115 -20.318 1.00 89.81 98 ARG A O 1
ATOM 753 N N . SER A 1 99 ? 19.656 -1.803 -20.598 1.00 89.50 99 SER A N 1
ATOM 754 C CA . SER A 1 99 ? 19.028 -2.120 -21.886 1.00 89.50 99 SER A CA 1
ATOM 755 C C . SER A 1 99 ? 17.604 -2.657 -21.691 1.00 89.50 99 SER A C 1
ATOM 757 O O . SER A 1 99 ? 17.291 -3.223 -20.644 1.00 89.50 99 SER A O 1
ATOM 759 N N . GLU A 1 100 ? 16.753 -2.573 -22.716 1.00 88.88 100 GLU A N 1
ATOM 760 C CA . GLU A 1 100 ? 15.396 -3.146 -22.667 1.00 88.88 100 GLU A CA 1
ATOM 761 C C . GLU A 1 100 ? 15.393 -4.640 -22.305 1.00 88.88 100 GLU A C 1
ATOM 763 O O . GLU A 1 100 ? 14.577 -5.093 -21.499 1.00 88.88 100 GLU A O 1
ATOM 768 N N . ASN A 1 101 ? 16.345 -5.408 -22.846 1.00 89.81 101 ASN A N 1
ATOM 769 C CA . ASN A 1 101 ? 16.497 -6.832 -22.542 1.00 89.81 101 ASN A CA 1
ATOM 770 C C . ASN A 1 101 ? 16.845 -7.070 -21.074 1.00 89.81 101 ASN A C 1
ATOM 772 O O . ASN A 1 101 ? 16.359 -8.023 -20.471 1.00 89.81 101 ASN A O 1
ATOM 776 N N . GLU A 1 102 ? 17.650 -6.192 -20.486 1.00 91.06 102 GLU A N 1
ATOM 777 C CA . GLU A 1 102 ? 18.019 -6.263 -19.079 1.00 91.06 102 GLU A CA 1
ATOM 778 C C . GLU A 1 102 ? 16.850 -5.897 -18.160 1.00 91.06 102 GLU A C 1
ATOM 780 O O . GLU A 1 102 ? 16.590 -6.613 -17.191 1.00 91.06 102 GLU A O 1
ATOM 785 N N . CYS A 1 103 ? 16.079 -4.859 -18.502 1.00 90.50 103 CYS A N 1
ATOM 786 C CA . CYS A 1 103 ? 14.837 -4.527 -17.799 1.00 90.50 103 CYS A CA 1
ATOM 787 C C . CYS A 1 103 ? 13.846 -5.699 -17.839 1.00 90.50 103 CYS A C 1
ATOM 789 O O . CYS A 1 103 ? 13.255 -6.072 -16.823 1.00 90.50 103 CYS A O 1
ATOM 791 N N . LYS A 1 104 ? 13.714 -6.341 -19.003 1.00 89.31 104 LYS A N 1
ATOM 792 C CA . LYS A 1 104 ? 12.851 -7.509 -19.198 1.00 89.31 104 LYS A CA 1
ATOM 793 C C . LYS A 1 104 ? 13.364 -8.751 -18.457 1.00 89.31 104 LYS A C 1
ATOM 795 O O . LYS A 1 104 ? 12.563 -9.504 -17.894 1.00 89.31 104 LYS A O 1
ATOM 800 N N . PHE A 1 105 ? 14.679 -8.966 -18.422 1.00 89.75 105 PHE A N 1
ATOM 801 C CA . PHE A 1 105 ? 15.320 -10.061 -17.690 1.00 89.75 105 PHE A CA 1
ATOM 802 C C . PHE A 1 105 ? 15.061 -9.955 -16.183 1.00 89.75 105 PHE A C 1
ATOM 804 O O . PHE A 1 105 ? 14.615 -10.932 -15.579 1.00 89.75 105 PHE A O 1
ATOM 811 N N . LEU A 1 106 ? 15.241 -8.763 -15.609 1.00 89.12 106 LEU A N 1
ATOM 812 C CA . LEU A 1 106 ? 15.083 -8.501 -14.173 1.00 89.12 106 LEU A CA 1
ATOM 813 C C . LEU A 1 106 ? 13.627 -8.359 -13.710 1.00 89.12 106 LEU A C 1
ATOM 815 O O . LEU A 1 106 ? 13.366 -8.323 -12.514 1.00 89.12 106 LEU A O 1
ATOM 819 N N . CYS A 1 107 ? 12.667 -8.252 -14.630 1.00 87.44 107 CYS A N 1
ATOM 820 C CA . CYS A 1 107 ? 11.262 -8.148 -14.259 1.00 87.44 107 CYS A CA 1
ATOM 821 C C . CYS A 1 107 ? 10.659 -9.522 -13.923 1.00 87.44 107 CYS A C 1
ATOM 823 O O . CYS A 1 107 ? 10.565 -10.402 -14.791 1.00 87.44 107 CYS A O 1
ATOM 825 N N . ASP A 1 108 ? 10.183 -9.664 -12.686 1.00 85.00 108 ASP A N 1
ATOM 826 C CA . ASP A 1 108 ? 9.474 -10.855 -12.198 1.00 85.00 108 ASP A CA 1
ATOM 827 C C . ASP A 1 108 ? 7.998 -10.904 -12.620 1.00 85.00 108 ASP A C 1
ATOM 829 O O . ASP A 1 108 ? 7.386 -11.967 -12.610 1.00 85.00 108 ASP A O 1
ATOM 833 N N . LEU A 1 109 ? 7.425 -9.767 -13.030 1.00 82.62 109 LEU A N 1
ATOM 834 C CA . LEU A 1 109 ? 6.021 -9.665 -13.448 1.00 82.62 109 LEU A CA 1
ATOM 835 C C . LEU A 1 109 ? 5.797 -9.995 -14.935 1.00 82.62 109 LEU A C 1
ATOM 837 O O . LEU A 1 109 ? 4.655 -10.174 -15.362 1.00 82.62 109 LEU A O 1
ATOM 841 N N . CYS A 1 110 ? 6.865 -10.087 -15.734 1.00 85.88 110 CYS A N 1
ATOM 842 C CA . CYS A 1 110 ? 6.792 -10.542 -17.123 1.00 85.88 110 CYS A CA 1
ATOM 843 C C . CYS A 1 110 ? 6.489 -12.047 -17.181 1.00 85.88 110 CYS A C 1
ATOM 845 O O . CYS A 1 110 ? 7.193 -12.852 -16.568 1.00 85.88 110 CYS A O 1
ATOM 847 N N . TRP A 1 111 ? 5.491 -12.437 -17.976 1.00 81.25 111 TRP A N 1
ATOM 848 C CA . TRP A 1 111 ? 5.124 -13.842 -18.155 1.00 81.25 111 TRP A CA 1
ATOM 849 C C . TRP A 1 111 ? 6.215 -14.589 -18.908 1.00 81.25 111 TRP A C 1
ATOM 851 O O . TRP A 1 111 ? 6.725 -14.081 -19.905 1.00 81.25 111 TRP A O 1
ATOM 861 N N . ARG A 1 112 ? 6.564 -15.791 -18.447 1.00 81.06 112 ARG A N 1
ATOM 862 C CA . ARG A 1 112 ? 7.515 -16.669 -19.132 1.00 81.06 112 ARG A CA 1
ATOM 863 C C . ARG A 1 112 ? 6.750 -17.625 -20.043 1.00 81.06 112 ARG A C 1
ATOM 865 O O . ARG A 1 112 ? 5.804 -18.261 -19.595 1.00 81.06 112 ARG A O 1
ATOM 872 N N . PHE A 1 113 ? 7.165 -17.712 -21.299 1.00 73.81 113 PHE A N 1
ATOM 873 C CA . PHE A 1 113 ? 6.694 -18.703 -22.257 1.00 73.81 113 PHE A CA 1
ATOM 874 C C . PHE A 1 113 ? 7.782 -19.756 -22.441 1.00 73.81 113 PHE A C 1
ATOM 876 O O . PHE A 1 113 ? 8.893 -19.441 -22.875 1.00 73.81 113 PHE A O 1
ATOM 883 N N . GLU A 1 114 ? 7.458 -21.005 -22.122 1.00 68.50 114 GLU A N 1
ATOM 884 C CA . GLU A 1 114 ? 8.276 -22.148 -22.512 1.00 68.50 114 GLU A CA 1
ATOM 885 C C . GLU A 1 114 ? 7.947 -22.468 -23.972 1.00 68.50 114 GLU A C 1
ATOM 887 O O . GLU A 1 114 ? 6.799 -22.740 -24.317 1.00 68.50 114 GLU A O 1
ATOM 892 N N . LYS A 1 115 ? 8.937 -22.375 -24.865 1.00 60.31 115 LYS A N 1
ATOM 893 C CA . LYS A 1 115 ? 8.773 -22.877 -26.233 1.00 60.31 115 LYS A CA 1
ATOM 894 C C . LYS A 1 115 ? 8.783 -24.405 -26.146 1.00 60.31 115 LYS A C 1
ATOM 896 O O . LYS A 1 115 ? 9.852 -24.986 -25.960 1.00 60.31 115 LYS A O 1
ATOM 901 N N . GLU A 1 116 ? 7.622 -25.050 -26.253 1.00 55.72 116 GLU A N 1
ATOM 902 C CA . GLU A 1 116 ? 7.553 -26.498 -26.473 1.00 55.72 116 GLU A CA 1
ATOM 903 C C . GLU A 1 116 ? 8.386 -26.840 -27.715 1.00 55.72 116 GLU A C 1
ATOM 905 O O . GLU A 1 116 ? 8.176 -26.291 -28.800 1.00 55.72 116 GLU A O 1
ATOM 910 N N . GLN A 1 117 ? 9.389 -27.704 -27.549 1.00 52.06 117 GLN A N 1
ATOM 911 C CA . GLN A 1 117 ? 10.202 -28.176 -28.662 1.00 52.06 117 GLN A CA 1
ATOM 912 C C . GLN A 1 117 ? 9.326 -29.067 -29.546 1.00 52.06 117 GLN A C 1
ATOM 914 O O . GLN A 1 117 ? 9.009 -30.196 -29.173 1.00 52.06 117 GLN A O 1
ATOM 919 N N . SER A 1 118 ? 8.915 -28.552 -30.707 1.00 43.00 118 SER A N 1
ATOM 920 C CA . SER A 1 118 ? 8.279 -29.365 -31.743 1.00 43.00 118 SER A CA 1
ATOM 921 C C . SER A 1 118 ? 9.261 -30.455 -32.164 1.00 43.00 118 SER A C 1
ATOM 923 O O . SER A 1 118 ? 10.337 -30.156 -32.683 1.00 43.00 118 SER A O 1
ATOM 925 N N . LYS A 1 119 ? 8.888 -31.700 -31.873 1.00 41.94 119 LYS A N 1
ATOM 926 C CA . LYS A 1 119 ? 9.549 -32.922 -32.332 1.00 41.94 119 LYS A CA 1
ATOM 927 C C . LYS A 1 119 ? 9.457 -33.066 -33.850 1.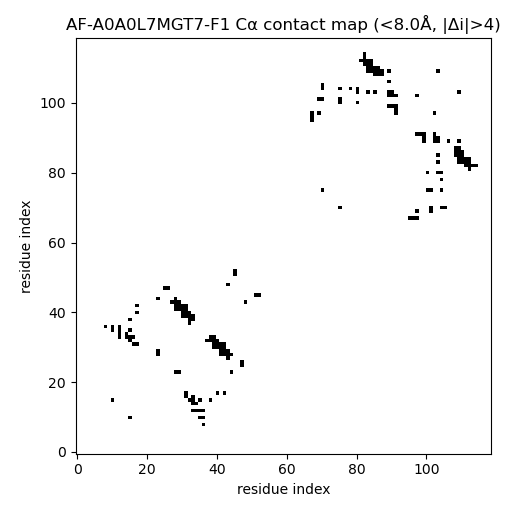00 41.94 119 LYS A C 1
ATOM 929 O O . LYS A 1 119 ? 8.437 -32.609 -34.415 1.00 41.94 119 LYS A O 1
#

Radius of gyration: 28.29 Å; Cα contacts (8 Å, |Δi|>4): 102; chains: 1; bounding box: 51×53×84 Å

Organism: Comamonas testosteroni (NCBI:txid285)

Solvent-accessible surface area (backbone atoms only — not comparable to full-atom values): 8288 Å² total; per-residue (Å²): 139,88,79,87,71,86,74,77,84,77,69,83,51,90,62,65,62,71,78,82,90,71,87,71,60,90,97,57,72,46,76,38,65,17,89,80,73,62,52,73,48,80,47,62,61,68,94,74,32,78,70,62,71,66,60,78,71,78,79,72,66,90,78,64,76,80,80,74,83,76,73,58,68,67,63,55,73,71,54,61,67,84,36,44,47,77,76,76,78,51,58,64,54,93,88,52,91,57,52,49,64,52,41,50,68,75,38,84,79,38,47,74,52,81,80,78,78,82,128

Sequence (119 aa):
MFFDLPSDKTCIHPEHDPPTGLYIPPGKGYRHVCPGCKTVKDVIPPQYSLTQRAKPQKEQSNGDPVPWPRADPKALAAFDPATKVCSHNCGQAVGDPRSENECKFLCDLCWRFEKEQSK

Secondary structure (DSSP, 8-state):
-------------GGGSPPTT----TT--EEEE-TTT--EEEE--TTT-TTGGG-------TTS----PPPPHHHHHH--GGGEE-SS--SPPTT--S-HHHHHHH-SSSEE-------

Mean predicted aligned error: 16.99 Å